Protein AF-A0A8C5ZHV9-F1 (afdb_monomer_lite)

pLDDT: mean 77.83, std 21.55, range [33.84, 98.69]

InterPro domains:
  IPR004826 Basic leucine zipper domain, Maf-type [PF03131] (11-98)
  IPR004827 Basic-leucine zipper domain [PS50217] (35-98)
  IPR004827 Basic-leucine zipper domain [SM00338] (31-97)
  IPR008917 Transcription factor, Skn-1-like, DNA-binding domain superfamily [SSF47454] (10-48)
  IPR024874 Transcription factor Maf family [PTHR10129] (11-104)
  IPR046347 Basic-leucine zipper domain superfamily [SSF57959] (36-92)

Sequence (149 aa):
MRALNCYKRNAQLVTMSVRELNRQLRGVSKEEVIRLKQKRRTLKNRGYAQSCRFKRVQQRHVLESEKNQLLQQVDHLKQEISRLVRERDAYKEKYEKLVIFAIPLTVLKTKVLKGEMPLFISVGEFYIQNVCFVFFSKLKYLGLNCTKI

Foldseek 3Di:
DDDPDPPPPLVNLQPDDPVRLVVSCPPPDPVVNVVSVVSNVVSVVVVVVVVVVVVVVVVVVVVVVVVVVVVVVVVVVVVVVVVVVVVVVVVVVVVVVVCVVVVVVVVVVVCVVVVVDDPVCPPVVVVVVVCVVVVVVVCVVVVDDDDDD

Radius of gyration: 45.52 Å; chains: 1; bounding box: 85×41×108 Å

Organism: Marmota marmota marmota (NCBI:txid9994)

Structure (mmCIF, N/CA/C/O backbone):
data_AF-A0A8C5ZHV9-F1
#
_entry.id   AF-A0A8C5ZHV9-F1
#
loop_
_atom_site.group_PDB
_atom_site.id
_atom_site.type_symbol
_atom_site.label_atom_id
_atom_site.label_alt_id
_atom_site.label_comp_id
_atom_site.label_asym_id
_atom_site.label_entity_id
_atom_site.label_seq_id
_atom_site.pdbx_PDB_ins_code
_atom_site.Cartn_x
_atom_site.Cartn_y
_atom_site.Cartn_z
_atom_site.occupancy
_atom_site.B_iso_or_equiv
_atom_site.auth_seq_id
_atom_site.auth_comp_id
_atom_site.auth_asym_id
_atom_site.auth_atom_id
_atom_site.pdbx_PDB_model_num
ATOM 1 N N . MET A 1 1 ? -34.711 0.755 43.611 1.00 45.22 1 MET A N 1
ATOM 2 C CA . MET A 1 1 ? -34.523 0.941 42.154 1.00 45.22 1 MET A CA 1
ATOM 3 C C . MET A 1 1 ? -33.534 -0.092 41.640 1.00 45.22 1 MET A C 1
ATOM 5 O O . MET A 1 1 ? -32.360 -0.043 41.976 1.00 45.22 1 MET A O 1
ATOM 9 N N . ARG A 1 2 ? -34.075 -1.084 40.926 1.00 45.59 2 ARG A N 1
ATOM 10 C CA . ARG A 1 2 ? -33.426 -2.300 40.426 1.00 45.59 2 ARG A CA 1
ATOM 11 C C . ARG A 1 2 ? -32.150 -1.984 39.645 1.00 45.59 2 ARG A C 1
ATOM 13 O O . ARG A 1 2 ? -32.174 -1.159 38.736 1.00 45.59 2 ARG A O 1
ATOM 20 N N . ALA A 1 3 ? -31.079 -2.681 40.020 1.00 45.25 3 ALA A N 1
ATOM 21 C CA . ALA A 1 3 ? -29.825 -2.826 39.298 1.00 45.25 3 ALA A CA 1
ATOM 22 C C . ALA A 1 3 ? -30.027 -2.696 37.784 1.00 45.25 3 ALA A C 1
ATOM 24 O O . ALA A 1 3 ? -30.670 -3.537 37.155 1.00 45.25 3 ALA A O 1
ATOM 25 N N . LEU A 1 4 ? -29.506 -1.613 37.211 1.00 52.06 4 LEU A N 1
ATOM 26 C CA . LEU A 1 4 ? -29.673 -1.269 35.807 1.00 52.06 4 LEU A CA 1
ATOM 27 C C . LEU A 1 4 ? -28.799 -2.203 34.957 1.00 52.06 4 LEU A C 1
ATOM 29 O O . LEU A 1 4 ? -27.744 -1.838 34.455 1.00 52.06 4 LEU A O 1
ATOM 33 N N . ASN A 1 5 ? -29.283 -3.434 34.809 1.00 53.94 5 ASN A N 1
ATOM 34 C CA . ASN A 1 5 ? -28.950 -4.376 33.757 1.00 53.94 5 ASN A CA 1
ATOM 35 C C . ASN A 1 5 ? -27.466 -4.756 33.658 1.00 53.94 5 ASN A C 1
ATOM 37 O O . ASN A 1 5 ? -26.728 -4.327 32.768 1.00 53.94 5 ASN A O 1
ATOM 41 N N . CYS A 1 6 ? -27.102 -5.745 34.480 1.00 50.69 6 CYS A N 1
ATOM 42 C CA . CYS A 1 6 ? -25.962 -6.643 34.268 1.00 50.69 6 CYS A CA 1
ATOM 43 C C . CYS A 1 6 ? -25.980 -7.333 32.873 1.00 50.69 6 CYS A C 1
ATOM 45 O O . CYS A 1 6 ? -24.967 -7.872 32.436 1.00 50.69 6 CYS A O 1
ATOM 47 N N . TYR A 1 7 ? -27.081 -7.237 32.111 1.00 48.06 7 TYR A N 1
ATOM 48 C CA . TYR A 1 7 ? -27.223 -7.766 30.749 1.00 48.06 7 TYR A CA 1
ATOM 49 C C . TYR A 1 7 ? -27.126 -6.703 29.637 1.00 48.06 7 TYR A C 1
ATOM 51 O O . TYR A 1 7 ? -27.729 -6.834 28.573 1.00 48.06 7 TYR A O 1
ATOM 59 N N . LYS A 1 8 ? -26.368 -5.613 29.813 1.00 60.69 8 LYS A N 1
ATOM 60 C CA . LYS A 1 8 ? -25.997 -4.816 28.630 1.00 60.69 8 LYS A CA 1
ATOM 61 C C . LYS A 1 8 ? -25.143 -5.689 27.710 1.00 60.69 8 LYS A C 1
ATOM 63 O O . LYS A 1 8 ? -24.002 -6.014 28.055 1.00 60.69 8 LYS A O 1
ATOM 68 N N . ARG A 1 9 ? -25.688 -6.070 26.545 1.00 72.06 9 ARG A N 1
ATOM 69 C CA . ARG A 1 9 ? -24.939 -6.799 25.510 1.00 72.06 9 ARG A CA 1
ATOM 70 C C . ARG A 1 9 ? -23.646 -6.038 25.225 1.00 72.06 9 ARG A C 1
ATOM 72 O O . ARG A 1 9 ? -23.665 -4.823 25.027 1.00 72.06 9 ARG A O 1
ATOM 79 N N . ASN A 1 10 ? -22.523 -6.757 25.201 1.00 81.94 10 ASN A N 1
ATOM 80 C CA . ASN A 1 10 ? -21.188 -6.173 25.027 1.00 81.94 10 ASN A CA 1
ATOM 81 C C . ASN A 1 10 ? -21.117 -5.233 23.808 1.00 81.94 10 ASN A C 1
ATOM 83 O O . ASN A 1 10 ? -20.475 -4.189 23.883 1.00 81.94 10 ASN A O 1
ATOM 87 N N . ALA A 1 11 ? -21.842 -5.560 22.733 1.00 82.69 11 ALA A N 1
ATOM 88 C CA . ALA A 1 11 ? -21.967 -4.726 21.541 1.00 82.69 11 ALA A CA 1
ATOM 89 C C . ALA A 1 11 ? -22.550 -3.333 21.844 1.00 82.69 11 ALA A C 1
ATOM 91 O O . ALA A 1 11 ? -21.928 -2.326 21.521 1.00 82.69 11 ALA A O 1
ATOM 92 N N . GLN A 1 12 ? -23.682 -3.262 22.548 1.00 87.50 12 GLN A N 1
ATOM 93 C CA . GLN A 1 12 ? -24.346 -1.999 22.886 1.00 87.50 12 GLN A CA 1
ATOM 94 C C . GLN A 1 12 ? -23.460 -1.096 23.761 1.00 87.50 12 GLN A C 1
ATOM 96 O O . GLN A 1 12 ? -23.459 0.124 23.617 1.00 87.50 12 GLN A O 1
ATOM 101 N N . LEU A 1 13 ? -22.671 -1.684 24.668 1.00 90.56 13 LEU A N 1
ATOM 102 C CA . LEU A 1 13 ? -21.759 -0.924 25.528 1.00 90.56 13 LEU A CA 1
ATOM 103 C C . LEU A 1 13 ? -20.615 -0.265 24.740 1.00 90.56 13 LEU A C 1
ATOM 105 O O . LEU A 1 13 ? -20.144 0.809 25.128 1.00 90.56 13 LEU A O 1
ATOM 109 N N . VAL A 1 14 ? -20.164 -0.901 23.656 1.00 91.44 14 VAL A N 1
ATOM 110 C CA . VAL A 1 14 ? -19.096 -0.399 22.781 1.00 91.44 14 VAL A CA 1
ATOM 111 C C . VAL A 1 14 ? -19.610 0.674 21.821 1.00 91.44 14 VAL A C 1
ATOM 113 O O . VAL A 1 14 ? -18.906 1.668 21.625 1.00 91.44 14 VAL A O 1
ATOM 116 N N . THR A 1 15 ? -20.811 0.491 21.265 1.00 91.56 15 THR A N 1
ATOM 117 C CA . THR A 1 15 ? -21.397 1.373 20.239 1.00 91.56 15 THR A CA 1
ATOM 118 C C . THR A 1 15 ? -22.012 2.645 20.807 1.00 91.56 15 THR A C 1
ATOM 120 O O . THR A 1 15 ? -21.947 3.688 20.167 1.00 91.56 15 THR A O 1
ATOM 123 N N . MET A 1 16 ? -22.560 2.593 22.023 1.00 92.38 16 MET A N 1
ATOM 124 C CA . MET A 1 16 ? -23.187 3.748 22.665 1.00 92.38 16 MET A CA 1
ATOM 125 C C . MET A 1 16 ? -22.213 4.927 22.784 1.00 92.38 16 MET A C 1
ATOM 127 O O . MET A 1 16 ? -21.042 4.749 23.140 1.00 92.38 16 MET A O 1
ATOM 131 N N . SER A 1 17 ? -22.680 6.150 22.565 1.00 93.62 17 SER A N 1
ATOM 132 C CA . SER A 1 17 ? -21.856 7.348 22.744 1.00 93.62 17 SER A CA 1
ATOM 133 C C . SER A 1 17 ? -21.472 7.564 24.217 1.00 93.62 17 SER A C 1
ATOM 135 O O . SER A 1 17 ? -22.053 6.989 25.141 1.00 93.62 17 SER A O 1
ATOM 137 N N . VAL A 1 18 ? -20.466 8.406 24.468 1.00 93.62 18 VAL A N 1
ATOM 138 C CA . VAL A 1 18 ? -20.090 8.778 25.847 1.00 93.62 18 VAL A CA 1
ATOM 139 C C . VAL A 1 18 ? -21.238 9.519 26.542 1.00 93.62 18 VAL A C 1
ATOM 141 O O . VAL A 1 18 ? -21.496 9.280 27.719 1.00 93.62 18 VAL A O 1
ATOM 144 N N . ARG A 1 19 ? -21.973 10.363 25.806 1.00 94.75 19 ARG A N 1
ATOM 145 C CA . ARG A 1 19 ? -23.111 11.133 26.327 1.00 94.75 19 ARG A CA 1
ATOM 146 C C . ARG A 1 19 ? -24.243 10.225 26.806 1.00 94.75 19 ARG A C 1
ATOM 148 O O . ARG A 1 19 ? -24.738 10.396 27.917 1.00 94.75 19 ARG A O 1
ATOM 155 N N . GLU A 1 20 ? -24.626 9.242 25.997 1.00 92.44 20 GLU A N 1
ATOM 156 C CA . GLU A 1 20 ? -25.669 8.271 26.350 1.00 92.44 20 GLU A CA 1
ATOM 157 C C . GLU A 1 20 ? -25.241 7.370 27.507 1.00 92.44 20 GLU A C 1
ATOM 159 O O . GLU A 1 20 ? -26.036 7.134 28.419 1.00 92.44 20 GLU A O 1
ATOM 164 N N . LEU A 1 21 ? -23.974 6.931 27.514 1.00 91.31 21 LEU A N 1
ATOM 165 C CA . LEU A 1 21 ? -23.412 6.171 28.627 1.00 91.31 21 LEU A CA 1
ATOM 166 C C . LEU A 1 21 ? -23.526 6.969 29.927 1.00 91.31 21 LEU A C 1
ATOM 168 O O . LEU A 1 21 ? -24.071 6.466 30.902 1.00 91.31 21 LEU A O 1
ATOM 172 N N . ASN A 1 22 ? -23.069 8.222 29.929 1.00 92.75 22 ASN A N 1
ATOM 173 C CA . ASN A 1 22 ? -23.083 9.073 31.116 1.00 92.75 22 ASN A CA 1
ATOM 174 C C . ASN A 1 22 ? -24.507 9.383 31.599 1.00 92.75 22 ASN A C 1
ATOM 176 O O . ASN A 1 22 ? -24.742 9.411 32.803 1.00 92.75 22 ASN A O 1
ATOM 180 N N . ARG A 1 23 ? -25.475 9.567 30.687 1.00 91.88 23 ARG A N 1
ATOM 181 C CA . ARG A 1 23 ? -26.893 9.741 31.050 1.00 91.88 23 ARG A CA 1
ATOM 182 C C . ARG A 1 23 ? -27.432 8.528 31.811 1.00 91.88 23 ARG A C 1
ATOM 184 O O . ARG A 1 23 ? -28.139 8.700 32.795 1.00 91.88 23 ARG A O 1
ATOM 191 N N . GLN A 1 24 ? -27.076 7.323 31.374 1.00 87.88 24 GLN A N 1
ATOM 192 C CA . GLN A 1 24 ? -27.525 6.069 31.986 1.00 87.88 24 GLN A CA 1
ATOM 193 C C . GLN A 1 24 ? -26.773 5.699 33.273 1.00 87.88 24 GLN A C 1
ATOM 195 O O . GLN A 1 24 ? -27.234 4.833 34.006 1.00 87.88 24 GLN A O 1
ATOM 200 N N . LEU A 1 25 ? -25.627 6.328 33.545 1.00 90.31 25 LEU A N 1
ATOM 201 C CA . LEU A 1 25 ? -24.852 6.136 34.776 1.00 90.31 25 LEU A CA 1
ATOM 202 C C . LEU A 1 25 ? -25.279 7.082 35.916 1.00 90.31 25 LEU A C 1
ATOM 204 O O . LEU A 1 25 ? -24.695 7.032 36.997 1.00 90.31 25 LEU A O 1
ATOM 208 N N . ARG A 1 26 ? -26.275 7.955 35.706 1.00 91.44 26 ARG A N 1
ATOM 209 C CA . ARG A 1 26 ? -26.805 8.826 36.769 1.00 91.44 26 ARG A CA 1
ATOM 210 C C . ARG A 1 26 ? -27.457 7.982 37.869 1.00 91.44 26 ARG A C 1
ATOM 212 O O . ARG A 1 26 ? -28.248 7.096 37.567 1.00 91.44 26 ARG A O 1
ATOM 219 N N . GLY A 1 27 ? -27.128 8.268 39.129 1.00 89.31 27 GLY A N 1
ATOM 220 C CA . GLY A 1 27 ? -27.653 7.531 40.287 1.00 89.31 27 GLY A CA 1
ATOM 221 C C . GLY A 1 27 ? -27.046 6.136 40.496 1.00 89.31 27 GLY A C 1
ATOM 222 O O . GLY A 1 27 ? -27.534 5.389 41.337 1.00 89.31 27 GLY A O 1
ATOM 223 N N . VAL A 1 28 ? -25.998 5.775 39.746 1.00 90.19 28 VAL A N 1
ATOM 224 C CA . VAL A 1 28 ? -25.237 4.526 39.920 1.00 90.19 28 VAL A CA 1
ATOM 225 C C . VAL A 1 28 ? -24.066 4.762 40.883 1.00 90.19 28 VAL A C 1
ATOM 227 O O . VAL A 1 28 ? -23.472 5.841 40.875 1.00 90.19 28 VAL A O 1
ATOM 230 N N . SER A 1 29 ? -23.714 3.761 41.699 1.00 93.06 29 SER A N 1
ATOM 231 C CA . SER A 1 29 ? -22.573 3.845 42.621 1.00 93.06 29 SER A CA 1
ATOM 232 C C . SER A 1 29 ? -21.241 4.032 41.888 1.00 93.06 29 SER A C 1
ATOM 234 O O . SER A 1 29 ? -21.064 3.624 40.733 1.00 93.06 29 SER A O 1
ATOM 236 N N . LYS A 1 30 ? -20.274 4.653 42.568 1.00 92.94 30 LYS A N 1
ATOM 237 C CA . LYS A 1 30 ? -18.962 4.993 41.999 1.00 92.94 30 LYS A CA 1
ATOM 238 C C . LYS A 1 30 ? -18.205 3.747 41.528 1.00 92.94 30 LYS A C 1
ATOM 240 O O . LYS A 1 30 ? -17.620 3.755 40.444 1.00 92.94 30 LYS A O 1
ATOM 245 N N . GLU A 1 31 ? -18.263 2.673 42.304 1.00 92.81 31 GLU A N 1
ATOM 246 C CA . GLU A 1 31 ? -17.604 1.392 42.040 1.00 92.81 31 GLU A CA 1
ATOM 247 C C . GLU A 1 31 ? -18.148 0.762 40.752 1.00 92.81 31 GLU A C 1
ATOM 249 O O . GLU A 1 31 ? -17.392 0.324 39.880 1.00 92.81 31 GLU A O 1
ATOM 254 N N . GLU A 1 32 ? -19.468 0.801 40.574 1.00 88.69 32 GLU A N 1
ATOM 255 C CA . GLU A 1 32 ? -20.138 0.239 39.404 1.00 88.69 32 GLU A CA 1
ATOM 256 C C . GLU A 1 32 ? -19.876 1.073 38.138 1.00 88.69 32 GLU A C 1
ATOM 258 O O . GLU A 1 32 ? -19.668 0.525 37.049 1.00 88.69 32 GLU A O 1
ATOM 263 N N . VAL A 1 33 ? -19.780 2.401 38.274 1.00 91.00 33 VAL A N 1
ATOM 264 C CA . VAL A 1 33 ? -19.344 3.297 37.191 1.00 91.00 33 VAL A CA 1
ATOM 265 C C . VAL A 1 33 ? -17.931 2.946 36.718 1.00 91.00 33 VAL A C 1
ATOM 267 O O . VAL A 1 33 ? -17.696 2.857 35.506 1.00 91.00 33 VAL A O 1
ATOM 270 N N . ILE A 1 34 ? -16.990 2.742 37.646 1.00 93.38 34 ILE A N 1
ATOM 271 C CA . ILE A 1 34 ? -15.606 2.358 37.326 1.00 93.38 34 ILE A CA 1
ATOM 272 C C . ILE A 1 34 ? -15.597 1.014 36.593 1.00 93.38 34 ILE A C 1
ATOM 274 O O . ILE A 1 34 ? -15.031 0.915 35.499 1.00 93.38 34 ILE A O 1
ATOM 278 N N . ARG A 1 35 ? -16.304 0.011 37.128 1.00 92.19 35 ARG A N 1
ATOM 279 C CA . ARG A 1 35 ? -16.408 -1.331 36.538 1.00 92.19 35 ARG A CA 1
ATOM 280 C C . ARG A 1 35 ? -16.945 -1.296 35.104 1.00 92.19 35 ARG A C 1
ATOM 282 O O . ARG A 1 35 ? -16.368 -1.914 34.205 1.00 92.19 35 ARG A O 1
ATOM 289 N N . LEU A 1 36 ? -18.013 -0.535 34.847 1.00 91.94 36 LEU A N 1
ATOM 290 C CA . LEU A 1 36 ? -18.606 -0.404 33.510 1.00 91.94 36 LEU A CA 1
ATOM 291 C C . LEU A 1 36 ? -17.687 0.325 32.523 1.00 91.94 36 LEU A C 1
ATOM 293 O O . LEU A 1 36 ? -17.582 -0.083 31.360 1.00 91.94 36 LEU A O 1
ATOM 297 N N . LYS A 1 37 ? -16.989 1.376 32.968 1.00 93.31 37 LYS A N 1
ATOM 298 C CA . LYS A 1 37 ? -16.004 2.087 32.140 1.00 93.31 37 LYS A CA 1
ATOM 299 C C . LYS A 1 37 ? -14.819 1.190 31.787 1.00 93.31 37 LYS A C 1
ATOM 301 O O . LYS A 1 37 ? -14.423 1.151 30.619 1.00 93.31 37 LYS A O 1
ATOM 306 N N . GLN A 1 38 ? -14.305 0.424 32.748 1.00 95.25 38 GLN A N 1
ATOM 307 C CA . GLN A 1 38 ? -13.225 -0.532 32.515 1.00 95.25 38 GLN A CA 1
ATOM 308 C C . GLN A 1 38 ? -13.662 -1.636 31.547 1.00 95.25 38 GLN A C 1
ATOM 310 O O . GLN A 1 38 ? -12.979 -1.883 30.553 1.00 95.25 38 GLN A O 1
ATOM 315 N N . LYS A 1 39 ? -14.856 -2.216 31.739 1.00 94.06 39 LYS A N 1
ATOM 316 C CA . LYS A 1 39 ? -15.435 -3.197 30.805 1.00 94.06 39 LYS A CA 1
ATOM 317 C C . LYS A 1 39 ? -15.528 -2.633 29.384 1.00 94.06 39 LYS A C 1
ATOM 319 O O . LYS A 1 39 ? -15.101 -3.286 28.431 1.00 94.06 39 LYS A O 1
ATOM 324 N N . ARG A 1 40 ? -16.024 -1.401 29.222 1.00 95.44 40 ARG A N 1
ATOM 325 C CA . AR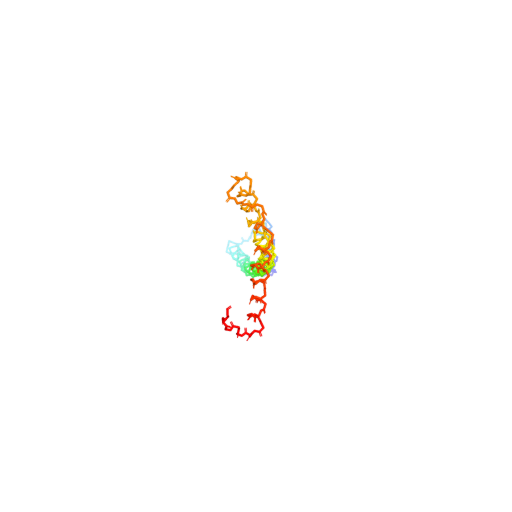G A 1 40 ? -16.088 -0.718 27.918 1.00 95.44 40 ARG A CA 1
ATOM 326 C C . ARG A 1 40 ? -14.702 -0.518 27.300 1.00 95.44 40 ARG A C 1
ATOM 328 O O . ARG A 1 40 ? -14.554 -0.725 26.096 1.00 95.44 40 ARG A O 1
ATOM 335 N N . ARG A 1 41 ? -13.694 -0.134 28.091 1.00 97.19 41 ARG A N 1
ATOM 336 C CA . ARG A 1 41 ? -12.306 0.029 27.624 1.00 97.19 41 ARG A CA 1
ATOM 337 C C . ARG A 1 41 ? -11.737 -1.292 27.113 1.00 97.19 41 ARG A C 1
ATOM 339 O O . ARG A 1 41 ? -11.231 -1.322 25.995 1.00 97.19 41 ARG A O 1
ATOM 346 N N . THR A 1 42 ? -11.885 -2.374 27.872 1.00 96.81 42 THR A N 1
ATOM 347 C CA . THR A 1 42 ? -11.432 -3.716 27.475 1.00 96.81 42 THR A CA 1
ATOM 348 C C . THR A 1 42 ? -12.096 -4.176 26.178 1.00 96.81 42 THR A C 1
ATOM 350 O O . THR A 1 42 ? -11.419 -4.664 25.274 1.00 96.81 42 THR A O 1
ATOM 353 N N . LEU A 1 43 ? -13.408 -3.966 26.035 1.00 95.38 43 LEU A N 1
ATOM 354 C CA . LEU A 1 43 ? -14.132 -4.329 24.814 1.00 95.38 43 LEU A CA 1
ATOM 355 C C . LEU A 1 43 ? -13.702 -3.492 23.598 1.00 95.38 43 LEU A C 1
ATOM 357 O O . LEU A 1 43 ? -13.511 -4.049 22.519 1.00 95.38 43 LEU A O 1
ATOM 361 N N . LYS A 1 44 ? -13.493 -2.177 23.758 1.00 96.31 44 LYS A N 1
ATOM 362 C CA . LYS A 1 44 ? -12.956 -1.331 22.678 1.00 96.31 44 LYS A CA 1
ATOM 363 C C . LYS A 1 44 ? -11.547 -1.752 22.272 1.00 96.31 44 LYS A C 1
ATOM 365 O O . LYS A 1 44 ? -11.281 -1.887 21.084 1.00 96.31 44 LYS A O 1
ATOM 370 N N . ASN A 1 45 ? -10.677 -2.027 23.242 1.00 97.50 45 ASN A N 1
ATOM 371 C CA . ASN A 1 45 ? -9.316 -2.491 22.979 1.00 97.50 45 ASN A CA 1
ATOM 372 C C . ASN A 1 45 ? -9.295 -3.835 22.242 1.00 97.50 45 ASN A C 1
ATOM 374 O O . ASN A 1 45 ? -8.455 -4.030 21.369 1.00 97.50 45 ASN A O 1
ATOM 378 N N . ARG A 1 46 ? -10.247 -4.733 22.525 1.00 96.94 46 ARG A N 1
ATOM 379 C CA . ARG A 1 46 ? -10.428 -5.965 21.744 1.00 96.94 46 ARG A CA 1
ATOM 380 C C . ARG A 1 46 ? -10.720 -5.657 20.271 1.00 96.94 46 ARG A C 1
ATOM 382 O O . ARG A 1 46 ? -10.079 -6.236 19.400 1.00 96.94 46 ARG A O 1
ATOM 389 N N . GLY A 1 47 ? -11.629 -4.718 20.002 1.00 95.81 47 GLY A N 1
ATOM 390 C CA . GLY A 1 47 ? -11.912 -4.244 18.643 1.00 95.81 47 GLY A CA 1
ATOM 391 C C . GLY A 1 47 ? -10.686 -3.611 17.979 1.00 95.81 47 GLY A C 1
ATOM 392 O O . GLY A 1 47 ? -10.347 -3.963 16.856 1.00 95.81 47 GLY A O 1
ATOM 393 N N . TYR A 1 48 ? -9.952 -2.757 18.696 1.00 97.75 48 TYR A N 1
ATOM 394 C CA . TYR A 1 48 ? -8.721 -2.148 18.185 1.00 97.75 48 TYR A CA 1
ATOM 395 C C . TYR A 1 48 ? -7.641 -3.181 17.854 1.00 97.75 48 TYR A C 1
ATOM 397 O O . TYR A 1 48 ? -6.968 -3.040 16.836 1.00 97.75 48 TYR A O 1
ATOM 405 N N . ALA A 1 49 ? -7.498 -4.243 18.651 1.00 98.25 49 ALA A N 1
ATOM 406 C CA . ALA A 1 49 ? -6.576 -5.335 18.352 1.00 98.25 49 ALA A CA 1
ATOM 407 C C . ALA A 1 49 ? -6.969 -6.068 17.059 1.00 98.25 49 ALA A C 1
ATOM 409 O O . ALA A 1 49 ? -6.108 -6.332 16.219 1.00 98.25 49 ALA A O 1
ATOM 410 N N . GLN A 1 50 ? -8.262 -6.342 16.861 1.00 97.75 50 GLN A N 1
ATOM 411 C CA . GLN A 1 50 ? -8.768 -6.923 15.616 1.00 97.75 50 GLN A CA 1
ATOM 412 C C . GLN A 1 50 ? -8.517 -5.997 14.416 1.00 97.75 50 GLN A C 1
ATOM 414 O O . GLN A 1 50 ? -7.948 -6.441 13.420 1.00 97.75 50 GLN A O 1
ATOM 419 N N . SER A 1 51 ? -8.864 -4.708 14.513 1.00 98.00 51 SER A N 1
ATOM 420 C CA . SER A 1 51 ? -8.624 -3.738 13.436 1.00 98.00 51 SER A CA 1
ATOM 421 C C . SER A 1 51 ? -7.133 -3.555 13.142 1.00 98.00 51 SER A C 1
ATOM 423 O O . SER A 1 51 ? -6.762 -3.387 11.987 1.00 98.00 51 SER A O 1
ATOM 425 N N . CYS A 1 52 ? -6.269 -3.613 14.160 1.00 98.50 52 CYS A N 1
ATOM 426 C CA . CYS A 1 52 ? -4.816 -3.558 13.993 1.00 98.50 52 CYS A CA 1
ATOM 427 C C . CYS A 1 52 ? -4.306 -4.756 13.180 1.00 98.50 52 CYS A C 1
ATOM 429 O O . CYS A 1 52 ? -3.580 -4.572 12.204 1.00 98.50 52 CYS A O 1
ATOM 431 N N . ARG A 1 53 ? -4.742 -5.976 13.525 1.00 98.56 53 ARG A N 1
ATOM 432 C CA . ARG A 1 53 ? -4.407 -7.194 12.768 1.00 98.56 53 ARG A CA 1
ATOM 433 C C . ARG A 1 53 ? -4.885 -7.097 11.320 1.00 98.56 53 ARG A C 1
ATOM 435 O O . ARG A 1 53 ? -4.095 -7.336 10.415 1.00 98.56 53 ARG A O 1
ATOM 442 N N . PHE A 1 54 ? -6.135 -6.682 11.111 1.00 98.19 54 PHE A N 1
ATOM 443 C CA . PHE A 1 54 ? -6.705 -6.501 9.776 1.00 98.19 54 PHE A CA 1
ATOM 444 C C . PHE A 1 54 ? -5.903 -5.496 8.940 1.00 98.19 54 PHE A C 1
ATOM 446 O O . PHE A 1 54 ? -5.465 -5.827 7.843 1.00 98.19 54 PHE A O 1
ATOM 453 N N . LYS A 1 55 ? -5.630 -4.300 9.481 1.00 98.56 55 LYS A N 1
ATOM 454 C CA . LYS A 1 55 ? -4.850 -3.266 8.783 1.00 98.56 55 LYS A CA 1
ATOM 455 C C . LYS A 1 55 ? -3.443 -3.741 8.431 1.00 98.56 55 LYS A C 1
ATOM 457 O O . LYS A 1 55 ? -2.967 -3.446 7.344 1.00 98.56 55 LYS A O 1
ATOM 462 N N . ARG A 1 56 ? -2.788 -4.498 9.317 1.00 98.56 56 ARG A N 1
ATOM 463 C CA . ARG A 1 56 ? -1.454 -5.058 9.054 1.00 98.56 56 ARG A CA 1
ATOM 464 C C . ARG A 1 56 ? -1.473 -6.054 7.896 1.00 98.56 56 ARG A C 1
ATOM 466 O O . ARG A 1 56 ? -0.610 -5.987 7.029 1.00 98.56 56 ARG A O 1
ATOM 473 N N . VAL A 1 57 ? -2.446 -6.963 7.885 1.00 98.56 57 VAL A N 1
ATOM 474 C CA . VAL A 1 57 ? -2.604 -7.945 6.803 1.00 98.56 57 VAL A CA 1
ATOM 475 C C . VAL A 1 57 ? -2.915 -7.241 5.484 1.00 98.56 57 VAL A C 1
ATOM 477 O O . VAL A 1 57 ? -2.276 -7.537 4.480 1.00 98.56 57 VAL A O 1
ATOM 480 N N . GLN A 1 58 ? -3.816 -6.257 5.502 1.00 98.56 58 GLN A N 1
ATOM 481 C CA . GLN A 1 58 ? -4.148 -5.475 4.315 1.00 98.56 58 GLN A CA 1
ATOM 482 C C . GLN A 1 58 ? -2.934 -4.710 3.777 1.00 98.56 58 GLN A C 1
ATOM 484 O O . GLN A 1 58 ? -2.665 -4.765 2.583 1.00 98.56 58 GLN A O 1
ATOM 489 N N . GLN A 1 59 ? -2.161 -4.061 4.653 1.00 98.50 59 GLN A N 1
ATOM 490 C CA . GLN A 1 59 ? -0.937 -3.361 4.260 1.00 98.50 59 GLN A CA 1
ATOM 491 C C . GLN A 1 59 ? 0.071 -4.313 3.613 1.00 98.50 59 GLN A 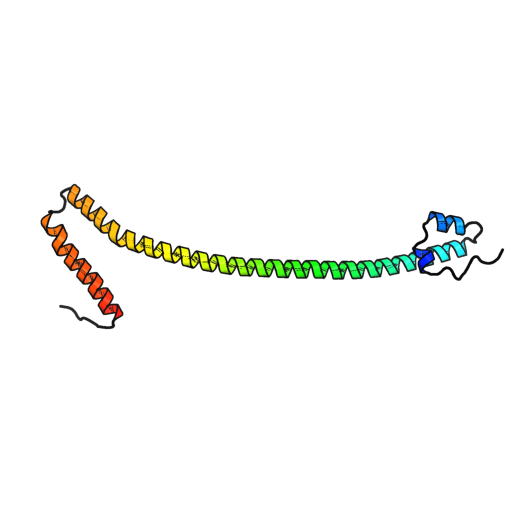C 1
ATOM 493 O O . GLN A 1 59 ? 0.673 -3.973 2.600 1.00 98.50 59 GLN A O 1
ATOM 498 N N . ARG A 1 60 ? 0.240 -5.517 4.172 1.00 98.50 60 ARG A N 1
ATOM 499 C CA . ARG A 1 60 ? 1.104 -6.540 3.579 1.00 98.50 60 ARG A CA 1
ATOM 500 C C . ARG A 1 60 ? 0.643 -6.905 2.166 1.00 98.50 60 ARG A C 1
ATOM 502 O O . ARG A 1 60 ? 1.475 -6.943 1.273 1.00 98.50 60 ARG A O 1
ATOM 509 N N . HIS A 1 61 ? -0.654 -7.125 1.955 1.00 98.69 61 HIS A N 1
ATOM 510 C CA . HIS A 1 61 ? -1.183 -7.453 0.628 1.00 98.69 61 HIS A CA 1
ATOM 511 C C . HIS A 1 61 ? -0.992 -6.326 -0.391 1.00 98.69 61 HIS A C 1
ATOM 513 O O . HIS A 1 61 ? -0.658 -6.602 -1.540 1.00 98.69 61 HIS A O 1
ATOM 519 N N . VAL A 1 62 ? -1.145 -5.064 0.026 1.00 98.56 62 VAL A N 1
ATOM 520 C CA . VAL A 1 62 ? -0.841 -3.904 -0.830 1.00 98.56 62 VAL A CA 1
ATOM 521 C C . VAL A 1 62 ? 0.628 -3.925 -1.253 1.00 98.56 62 VAL A C 1
ATOM 523 O O . VAL A 1 62 ? 0.917 -3.888 -2.445 1.00 98.56 62 VAL A O 1
ATOM 526 N N . LEU A 1 63 ? 1.549 -4.090 -0.299 1.00 98.62 63 LEU A N 1
ATOM 527 C CA . LEU A 1 63 ? 2.986 -4.148 -0.586 1.00 98.62 63 LEU A CA 1
ATOM 528 C C . LEU A 1 63 ? 3.368 -5.354 -1.463 1.00 98.62 63 LEU A C 1
ATOM 530 O O . LEU A 1 63 ? 4.212 -5.236 -2.347 1.00 98.62 63 LEU A O 1
ATOM 534 N N . GLU A 1 64 ? 2.750 -6.519 -1.251 1.00 98.56 64 GLU A N 1
ATOM 535 C CA . GLU A 1 64 ? 2.946 -7.706 -2.096 1.00 98.56 64 GLU A CA 1
ATOM 536 C C . GLU A 1 64 ? 2.480 -7.455 -3.538 1.00 98.56 64 GLU A C 1
ATOM 538 O O . GLU A 1 64 ? 3.174 -7.837 -4.483 1.00 98.56 64 GLU A O 1
ATOM 543 N N . SER A 1 65 ? 1.339 -6.781 -3.709 1.00 98.56 65 SER A N 1
ATOM 544 C CA . SER A 1 65 ? 0.824 -6.382 -5.021 1.00 98.56 65 SER A CA 1
ATOM 545 C C . SER A 1 65 ? 1.761 -5.395 -5.715 1.00 98.56 65 SER A C 1
ATOM 547 O O . SER A 1 65 ? 2.136 -5.624 -6.864 1.00 98.56 65 SER A O 1
ATOM 549 N N . GLU A 1 66 ? 2.195 -4.342 -5.016 1.00 98.56 66 GLU A N 1
ATOM 550 C CA . GLU A 1 66 ? 3.142 -3.351 -5.546 1.00 98.56 66 GLU A CA 1
ATOM 551 C C . GLU A 1 66 ? 4.464 -4.006 -5.959 1.00 98.56 66 GLU A C 1
ATOM 553 O O . GLU A 1 66 ? 4.955 -3.777 -7.064 1.00 98.56 66 GLU A O 1
ATOM 558 N N . LYS A 1 67 ? 5.012 -4.899 -5.123 1.00 98.38 67 LYS A N 1
ATOM 559 C CA . LYS A 1 67 ? 6.218 -5.671 -5.455 1.00 98.38 67 LYS A CA 1
ATOM 560 C C . LYS A 1 67 ? 6.038 -6.444 -6.760 1.00 98.38 67 LYS A C 1
ATOM 562 O O . LYS A 1 67 ? 6.926 -6.430 -7.608 1.00 98.38 67 LYS A O 1
ATOM 567 N N . ASN A 1 68 ? 4.916 -7.144 -6.920 1.00 98.56 68 ASN A N 1
ATOM 568 C CA . ASN A 1 68 ? 4.663 -7.948 -8.114 1.00 98.56 68 ASN A CA 1
ATOM 569 C C . ASN A 1 68 ? 4.487 -7.074 -9.365 1.00 98.56 68 ASN A C 1
ATOM 571 O O . ASN A 1 68 ? 5.030 -7.413 -10.414 1.00 98.56 68 ASN A O 1
ATOM 575 N N . GLN A 1 69 ? 3.809 -5.929 -9.246 1.00 98.62 69 GLN A N 1
ATOM 576 C CA . GLN A 1 69 ? 3.684 -4.956 -10.335 1.00 98.62 69 GLN A CA 1
ATOM 577 C C . GLN A 1 69 ? 5.047 -4.394 -10.755 1.00 98.62 69 GLN A C 1
ATOM 579 O O . GLN A 1 69 ? 5.340 -4.319 -11.946 1.00 98.62 69 GLN A O 1
ATOM 584 N N . LEU A 1 70 ? 5.901 -4.034 -9.794 1.00 98.62 70 LEU A N 1
ATOM 585 C CA . LEU A 1 70 ? 7.246 -3.535 -10.082 1.00 98.62 70 LEU A CA 1
ATOM 586 C C . LEU A 1 70 ? 8.118 -4.600 -10.754 1.00 98.62 70 LEU A C 1
ATOM 588 O O . LEU A 1 70 ? 8.818 -4.290 -11.713 1.00 98.62 70 LEU A O 1
ATOM 592 N N . LEU A 1 71 ? 8.049 -5.859 -10.310 1.00 98.56 71 LEU A N 1
ATOM 593 C CA . LEU A 1 71 ? 8.769 -6.960 -10.961 1.00 98.56 71 LEU A CA 1
ATOM 594 C C . LEU A 1 71 ? 8.346 -7.129 -12.426 1.00 98.56 71 LEU A C 1
ATOM 596 O O . LEU A 1 71 ? 9.205 -7.214 -13.299 1.00 98.56 71 LEU A O 1
ATOM 600 N N . GLN A 1 72 ? 7.040 -7.087 -12.706 1.00 98.56 72 GLN A N 1
ATOM 601 C CA . GLN A 1 72 ? 6.528 -7.141 -14.078 1.00 98.56 72 GLN A CA 1
ATOM 602 C C . GLN A 1 72 ? 7.029 -5.968 -14.931 1.00 98.56 72 GLN A C 1
ATOM 604 O O . GLN A 1 72 ? 7.420 -6.171 -16.079 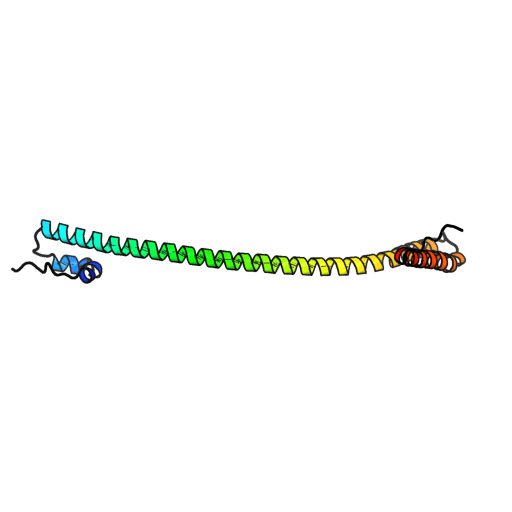1.00 98.56 72 GLN A O 1
ATOM 609 N N . GLN A 1 73 ? 7.068 -4.753 -14.374 1.00 98.50 73 GLN A N 1
ATOM 610 C CA . GLN A 1 73 ? 7.607 -3.582 -15.074 1.00 98.50 73 GLN A CA 1
ATOM 611 C C . GLN A 1 73 ? 9.099 -3.737 -15.383 1.00 98.50 73 GLN A C 1
ATOM 613 O O . GLN A 1 73 ? 9.526 -3.433 -16.495 1.00 98.50 73 GLN A O 1
ATOM 618 N N . VAL A 1 74 ? 9.893 -4.246 -14.435 1.00 98.69 74 VAL A N 1
ATOM 619 C CA . VAL A 1 74 ? 11.323 -4.506 -14.659 1.00 98.69 74 VAL A CA 1
ATOM 620 C C . VAL A 1 74 ? 11.524 -5.518 -15.783 1.00 98.69 74 VAL A C 1
ATOM 622 O O . VAL A 1 74 ? 12.352 -5.290 -16.665 1.00 98.69 74 VAL A O 1
ATOM 625 N N . ASP A 1 75 ? 10.776 -6.619 -15.779 1.00 98.50 75 ASP A N 1
ATOM 626 C CA . ASP A 1 75 ? 10.917 -7.652 -16.806 1.00 98.50 75 ASP A CA 1
ATOM 627 C C . ASP A 1 75 ? 10.480 -7.149 -18.185 1.00 98.50 75 ASP A C 1
ATOM 629 O O . ASP A 1 75 ? 11.169 -7.400 -19.176 1.00 98.50 75 ASP A O 1
ATOM 633 N N . HIS A 1 76 ? 9.409 -6.355 -18.249 1.00 98.44 76 HIS A N 1
ATOM 634 C CA . HIS A 1 76 ? 8.993 -5.691 -19.481 1.00 98.44 76 HIS A CA 1
ATOM 635 C C . HIS A 1 76 ? 10.080 -4.742 -20.017 1.00 98.44 76 HIS A C 1
ATOM 637 O O . HIS A 1 76 ? 10.469 -4.833 -21.181 1.00 98.44 76 HIS A O 1
ATOM 643 N N . LEU A 1 77 ? 10.650 -3.888 -19.161 1.00 98.50 77 LEU A N 1
ATOM 644 C CA . LEU A 1 77 ? 11.708 -2.957 -19.563 1.00 98.50 77 LEU A CA 1
ATOM 645 C C . LEU A 1 77 ? 12.981 -3.679 -20.026 1.00 98.50 77 LEU A C 1
ATOM 647 O O . LEU A 1 77 ? 13.613 -3.248 -20.988 1.00 98.50 77 LEU A O 1
ATOM 651 N N . LYS A 1 78 ? 13.353 -4.804 -19.405 1.00 98.19 78 LYS A N 1
ATOM 652 C CA . LYS A 1 78 ? 14.484 -5.631 -19.867 1.00 98.19 78 LYS A CA 1
ATOM 653 C C . LYS A 1 78 ? 14.262 -6.181 -21.278 1.00 98.19 78 LYS A C 1
ATOM 655 O O . LYS A 1 78 ? 15.211 -6.241 -22.069 1.00 98.19 78 LYS A O 1
ATOM 660 N N . GLN A 1 79 ? 13.032 -6.585 -21.601 1.00 98.25 79 GLN A N 1
ATOM 661 C CA . GLN A 1 79 ? 12.676 -7.050 -22.943 1.00 98.25 79 GLN A CA 1
ATOM 662 C C . GLN A 1 79 ? 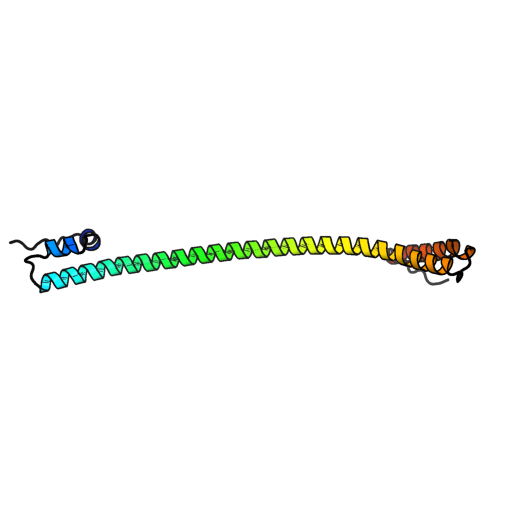12.772 -5.911 -23.963 1.00 98.25 79 GLN A C 1
ATOM 664 O O . GLN A 1 79 ? 13.387 -6.099 -25.016 1.00 98.25 79 GLN A O 1
ATOM 669 N N . GLU A 1 80 ? 12.266 -4.723 -23.623 1.00 98.25 80 GLU A N 1
ATOM 670 C CA . GLU A 1 80 ? 12.372 -3.533 -24.477 1.00 98.25 80 GLU A CA 1
ATOM 671 C C . GLU A 1 80 ? 13.833 -3.129 -24.711 1.00 98.25 80 GLU A C 1
ATOM 673 O O . GLU A 1 80 ? 14.233 -2.924 -25.856 1.00 98.25 80 GLU A O 1
ATOM 678 N N . ILE A 1 81 ? 14.673 -3.113 -23.668 1.00 98.12 81 ILE A N 1
ATOM 679 C CA . ILE A 1 81 ? 16.117 -2.851 -23.804 1.00 98.12 81 ILE A CA 1
ATOM 680 C C . ILE A 1 81 ? 16.757 -3.863 -24.757 1.00 98.12 81 ILE A C 1
ATOM 682 O O . ILE A 1 81 ? 17.506 -3.483 -25.655 1.00 98.12 81 ILE A O 1
ATOM 686 N N . SER A 1 82 ? 16.440 -5.149 -24.601 1.00 98.12 82 SER A N 1
ATOM 687 C CA . SER A 1 82 ? 16.974 -6.202 -25.470 1.00 98.12 82 SER A CA 1
ATOM 688 C C . SER A 1 82 ? 16.538 -6.022 -26.927 1.00 98.12 82 SER A C 1
ATOM 690 O O . SER A 1 82 ? 17.319 -6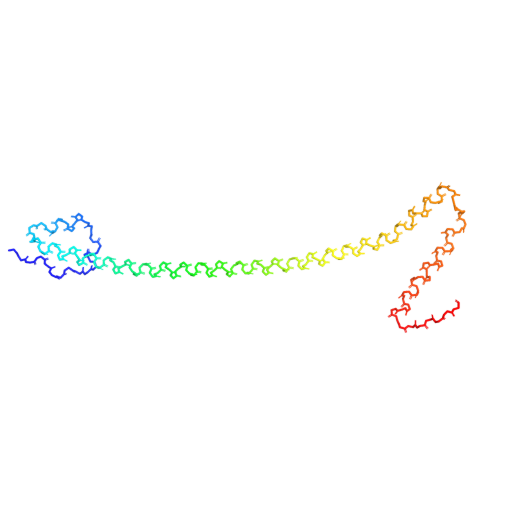.288 -27.841 1.00 98.12 82 SER A O 1
ATOM 692 N N . ARG A 1 83 ? 15.304 -5.555 -27.166 1.00 98.19 83 ARG A N 1
ATOM 693 C CA . ARG A 1 83 ? 14.812 -5.228 -28.510 1.00 98.19 83 ARG A CA 1
ATOM 694 C C . ARG A 1 83 ? 15.574 -4.042 -29.100 1.00 98.19 83 ARG A C 1
ATOM 696 O O . ARG A 1 83 ? 16.123 -4.170 -30.191 1.00 98.19 83 ARG A O 1
ATOM 703 N N . LEU A 1 84 ? 15.673 -2.942 -28.357 1.00 97.50 84 LEU A N 1
ATOM 704 C CA . LEU A 1 84 ? 16.349 -1.718 -28.793 1.00 97.50 84 LEU A CA 1
ATOM 705 C C . LEU A 1 84 ? 17.844 -1.931 -29.051 1.00 97.50 84 LEU A C 1
ATOM 707 O O . LEU A 1 84 ? 18.391 -1.364 -29.990 1.00 97.50 84 LEU A O 1
ATOM 711 N N . VAL A 1 85 ? 18.508 -2.778 -28.262 1.00 97.88 85 VAL A N 1
ATOM 712 C CA . VAL A 1 85 ? 19.905 -3.172 -28.500 1.00 97.88 85 VAL A CA 1
ATOM 713 C C . VAL A 1 85 ? 20.054 -3.865 -29.853 1.00 97.88 85 VAL A C 1
ATOM 715 O O . VAL A 1 85 ? 20.929 -3.484 -30.627 1.00 97.88 85 VAL A O 1
ATOM 718 N N . ARG A 1 86 ? 19.174 -4.822 -30.182 1.00 97.12 86 ARG A N 1
ATOM 719 C CA . ARG A 1 86 ? 19.201 -5.494 -31.493 1.00 97.12 86 ARG A CA 1
ATOM 720 C C . ARG A 1 86 ? 18.948 -4.520 -32.640 1.00 97.12 86 ARG A C 1
ATOM 722 O O . ARG A 1 86 ? 19.638 -4.583 -33.652 1.00 97.12 86 ARG A O 1
ATOM 729 N N . GLU A 1 87 ? 17.984 -3.616 -32.481 1.00 97.00 87 GLU A N 1
ATOM 730 C CA . GLU A 1 87 ? 17.695 -2.578 -33.477 1.00 97.00 87 GLU A CA 1
ATOM 731 C C . GLU A 1 87 ? 18.905 -1.659 -33.688 1.00 97.00 87 GLU A C 1
ATOM 733 O O . GLU A 1 87 ? 19.332 -1.449 -34.825 1.00 97.00 87 GLU A O 1
ATOM 738 N N . ARG A 1 88 ? 19.512 -1.170 -32.599 1.00 96.56 88 ARG A N 1
ATOM 739 C CA . ARG A 1 88 ? 20.735 -0.358 -32.632 1.00 96.56 88 ARG A CA 1
ATOM 740 C C . ARG A 1 88 ? 21.859 -1.075 -33.373 1.00 96.56 88 ARG A C 1
ATOM 742 O O . ARG A 1 88 ? 22.496 -0.464 -34.228 1.00 96.56 88 ARG A O 1
ATOM 749 N N . ASP A 1 89 ? 22.106 -2.342 -33.056 1.00 96.00 89 ASP A N 1
ATOM 750 C CA . ASP A 1 89 ? 23.199 -3.108 -33.657 1.00 96.00 89 ASP A CA 1
ATOM 751 C C . ASP A 1 89 ? 22.957 -3.347 -35.155 1.00 96.00 89 ASP A C 1
ATOM 753 O O . ASP A 1 89 ? 23.875 -3.181 -35.957 1.00 96.00 89 ASP A O 1
ATOM 757 N N . ALA A 1 90 ? 21.708 -3.597 -35.563 1.00 95.31 90 ALA A N 1
ATOM 758 C CA . ALA A 1 90 ? 21.339 -3.703 -36.975 1.00 95.31 90 ALA A CA 1
ATOM 759 C C . ALA A 1 90 ? 21.544 -2.382 -37.744 1.00 95.31 90 ALA A C 1
ATOM 761 O O . ALA A 1 90 ? 22.009 -2.389 -38.887 1.00 95.31 90 ALA A O 1
ATOM 762 N N . TYR A 1 91 ? 21.211 -1.233 -37.144 1.00 93.69 91 TYR A N 1
ATOM 763 C CA . TYR A 1 91 ? 21.476 0.073 -37.759 1.00 93.69 91 TYR A CA 1
ATOM 764 C C . TYR A 1 91 ? 22.969 0.395 -37.816 1.00 93.69 91 TYR A C 1
ATOM 766 O O . TYR A 1 91 ? 23.439 0.908 -38.833 1.00 93.69 91 TYR A O 1
ATOM 774 N N . LYS A 1 92 ? 23.720 0.056 -36.765 1.00 93.88 92 LYS A N 1
ATOM 775 C CA . LYS A 1 92 ? 25.174 0.210 -36.728 1.00 93.88 92 LYS A CA 1
ATOM 776 C C . LYS A 1 92 ? 25.842 -0.594 -37.844 1.00 93.88 92 LYS A C 1
ATOM 778 O O . LYS A 1 92 ? 26.648 -0.033 -38.575 1.00 93.88 92 LYS A O 1
ATOM 783 N N . GLU A 1 93 ? 25.443 -1.849 -38.052 1.00 92.88 93 GLU A N 1
ATOM 784 C CA . GLU A 1 93 ? 25.973 -2.689 -39.133 1.00 92.88 93 GLU A CA 1
ATOM 785 C C . GLU A 1 93 ? 25.696 -2.084 -40.524 1.00 92.88 93 GLU A C 1
ATOM 787 O O . GLU A 1 93 ? 26.573 -2.052 -41.389 1.00 92.88 93 GLU A O 1
ATOM 792 N N . LYS A 1 94 ? 24.481 -1.560 -40.753 1.00 89.50 94 LYS A N 1
ATOM 793 C CA . LYS A 1 94 ? 24.138 -0.864 -42.008 1.00 89.50 94 LYS A CA 1
ATOM 794 C C . LYS A 1 94 ? 25.005 0.378 -42.220 1.00 89.50 94 LYS A C 1
ATOM 796 O O . LYS A 1 94 ? 25.483 0.600 -43.332 1.00 89.50 94 LYS A O 1
ATOM 801 N N . TYR A 1 95 ? 25.209 1.172 -41.170 1.00 86.38 95 TYR A N 1
ATOM 802 C CA . TYR A 1 95 ? 26.054 2.362 -41.222 1.00 86.38 95 TYR A CA 1
ATOM 803 C C . TYR A 1 95 ? 27.517 2.006 -41.509 1.00 86.38 95 TYR A C 1
ATOM 805 O O . TYR A 1 95 ? 28.113 2.580 -42.415 1.00 86.38 95 TYR A O 1
ATOM 813 N N . GLU A 1 96 ? 28.077 1.016 -40.813 1.00 84.12 96 GLU A N 1
ATOM 814 C CA . GLU A 1 96 ? 29.452 0.552 -41.027 1.00 84.12 96 GLU A CA 1
ATOM 815 C C . GLU A 1 96 ? 29.678 0.079 -42.467 1.00 84.12 96 GLU A C 1
ATOM 817 O O . GLU A 1 96 ? 30.677 0.454 -43.080 1.00 84.12 96 GLU A O 1
ATOM 822 N N . LYS A 1 97 ? 28.720 -0.652 -43.057 1.00 82.19 97 LYS A N 1
ATOM 823 C CA . LYS A 1 97 ? 28.773 -1.029 -44.480 1.00 82.19 97 LYS A CA 1
ATOM 824 C C . LYS A 1 97 ? 28.869 0.202 -45.380 1.00 82.19 97 LYS A C 1
ATOM 826 O O . LYS A 1 97 ? 29.754 0.261 -46.227 1.00 82.19 97 LYS A O 1
ATOM 831 N N . LEU A 1 98 ? 28.005 1.199 -45.189 1.00 78.88 98 LEU A N 1
ATOM 832 C CA . LEU A 1 98 ? 28.030 2.428 -45.991 1.00 78.88 98 LEU A CA 1
ATOM 833 C C . LEU A 1 98 ? 29.344 3.201 -45.830 1.00 78.88 98 LEU A C 1
ATOM 835 O O . LEU A 1 98 ? 29.893 3.681 -46.818 1.00 78.88 98 LEU A O 1
ATOM 839 N N . VAL A 1 99 ? 29.872 3.289 -44.608 1.00 77.12 99 VAL A N 1
ATOM 840 C CA . VAL A 1 99 ? 31.145 3.960 -44.310 1.00 77.12 99 VAL A CA 1
ATOM 841 C C . VAL A 1 99 ? 32.319 3.274 -45.011 1.00 77.12 99 VAL A C 1
ATOM 843 O O . VAL A 1 99 ? 33.148 3.963 -45.608 1.00 77.12 99 VAL A O 1
ATOM 846 N N . ILE A 1 100 ? 32.362 1.937 -45.005 1.00 74.75 100 ILE A N 1
ATOM 847 C CA . ILE A 1 100 ? 33.394 1.158 -45.707 1.00 74.75 100 ILE A CA 1
ATOM 848 C C . ILE A 1 100 ? 33.392 1.460 -47.212 1.00 74.75 100 ILE A C 1
ATOM 850 O O . ILE A 1 100 ? 34.462 1.573 -47.800 1.00 74.75 100 ILE A O 1
ATOM 854 N N . PHE A 1 101 ? 32.227 1.647 -47.839 1.00 67.44 101 PHE A N 1
ATOM 855 C CA . PHE A 1 101 ? 32.155 1.989 -49.265 1.00 67.44 101 PHE A CA 1
ATOM 856 C C . PHE A 1 101 ? 32.395 3.483 -49.548 1.00 67.44 101 PHE A C 1
ATOM 858 O O . PHE A 1 101 ? 32.972 3.828 -50.578 1.00 67.44 101 PHE A O 1
ATOM 865 N N . ALA A 1 102 ? 31.983 4.382 -48.652 1.00 63.84 102 ALA A N 1
ATOM 866 C CA . ALA A 1 102 ? 32.028 5.826 -48.883 1.00 63.84 102 ALA A CA 1
ATOM 867 C C . ALA A 1 102 ? 33.396 6.467 -48.587 1.00 63.84 102 ALA A C 1
ATOM 869 O O . ALA A 1 102 ? 33.797 7.380 -49.309 1.00 63.84 102 ALA A O 1
ATOM 870 N N . ILE A 1 103 ? 34.131 6.007 -47.566 1.00 61.34 103 ILE A N 1
ATOM 871 C CA . ILE A 1 103 ? 35.436 6.591 -47.195 1.00 61.34 103 ILE A CA 1
ATOM 872 C C . ILE A 1 103 ? 36.496 6.413 -48.300 1.00 61.34 103 ILE A C 1
ATOM 874 O O . ILE A 1 103 ? 37.168 7.390 -48.635 1.00 61.34 103 ILE A O 1
ATOM 878 N N . PRO A 1 104 ? 36.658 5.235 -48.932 1.00 64.56 104 PRO A N 1
ATOM 879 C CA . PRO A 1 104 ? 37.600 5.088 -50.038 1.00 64.56 104 PRO A CA 1
ATOM 880 C C . PRO A 1 104 ? 37.254 6.010 -51.210 1.00 64.56 104 PRO A C 1
ATOM 882 O O . PRO A 1 104 ? 38.147 6.631 -51.780 1.00 64.56 104 PRO A O 1
ATOM 885 N N . LEU A 1 105 ? 35.962 6.171 -51.524 1.00 60.69 105 LEU A N 1
ATOM 886 C CA . LEU A 1 105 ? 35.492 7.043 -52.602 1.00 60.69 105 LEU A CA 1
ATOM 887 C C . LEU A 1 105 ? 35.766 8.527 -52.323 1.00 60.69 105 LEU A C 1
ATOM 889 O O . LEU A 1 105 ? 36.160 9.247 -53.238 1.00 60.69 105 LEU A O 1
ATOM 893 N N . THR A 1 106 ? 35.601 9.006 -51.087 1.00 59.50 106 THR A N 1
ATOM 894 C CA . THR A 1 106 ? 35.905 10.407 -50.737 1.00 59.50 106 THR A CA 1
ATOM 895 C C . THR A 1 106 ? 37.409 10.687 -50.728 1.00 59.50 106 THR A C 1
ATOM 897 O O . THR A 1 106 ? 37.834 11.744 -51.201 1.00 59.50 106 THR A O 1
ATOM 900 N N . VAL A 1 107 ? 38.228 9.733 -50.273 1.00 62.00 107 VAL A N 1
ATOM 901 C CA . VAL A 1 107 ? 39.699 9.823 -50.310 1.00 62.00 107 VAL A CA 1
ATOM 902 C C . VAL A 1 107 ? 40.229 9.769 -51.748 1.00 62.00 107 VAL A C 1
ATOM 904 O O . VAL A 1 107 ? 41.087 10.566 -52.120 1.00 62.00 107 VAL A O 1
ATOM 907 N N . LEU A 1 108 ? 39.689 8.889 -52.594 1.00 58.75 108 LEU A N 1
ATOM 908 C CA . LEU A 1 108 ? 40.022 8.837 -54.022 1.00 58.75 108 LEU A CA 1
ATOM 909 C C . LEU A 1 108 ? 39.622 10.129 -54.733 1.00 58.75 108 LEU A C 1
ATOM 911 O O . LEU A 1 108 ? 40.433 10.724 -55.438 1.00 58.75 108 LEU A O 1
ATOM 915 N N . LYS A 1 109 ? 38.398 10.615 -54.499 1.00 59.28 109 LYS A N 1
ATOM 916 C CA . LYS A 1 109 ? 37.897 11.851 -55.110 1.00 59.28 109 LYS A CA 1
ATOM 917 C C . LYS A 1 109 ? 38.740 13.065 -54.714 1.00 59.28 109 LYS A C 1
ATOM 919 O O . LYS A 1 109 ? 39.033 13.896 -55.564 1.00 59.28 109 LYS A O 1
ATOM 924 N N . THR A 1 110 ? 39.185 13.156 -53.460 1.00 59.44 110 THR A N 1
ATOM 925 C CA . THR A 1 110 ? 40.062 14.251 -53.004 1.00 59.44 110 THR A CA 1
ATOM 926 C C . THR A 1 110 ? 41.479 14.165 -53.574 1.00 59.44 110 THR A C 1
ATOM 928 O O . THR A 1 110 ? 42.015 15.199 -53.962 1.00 59.44 110 THR A O 1
ATOM 931 N N . LYS A 1 111 ? 42.068 12.969 -53.699 1.00 58.12 111 LYS A N 1
ATOM 932 C CA . LYS A 1 111 ? 43.389 12.783 -54.331 1.00 58.12 111 LYS A CA 1
ATOM 933 C C . LYS A 1 111 ? 43.378 13.065 -55.838 1.00 58.12 111 LYS A C 1
ATOM 935 O O . LYS A 1 111 ? 44.304 13.692 -56.345 1.00 58.12 111 LYS A O 1
ATOM 940 N N . VAL A 1 112 ? 42.308 12.677 -56.538 1.00 59.06 112 VAL A N 1
ATOM 941 C CA . VAL A 1 112 ? 42.103 13.001 -57.962 1.00 59.06 112 VAL A CA 1
ATOM 942 C C . VAL A 1 112 ? 41.935 14.511 -58.162 1.00 59.06 112 VAL A C 1
ATOM 944 O O . VAL A 1 112 ? 42.576 15.082 -59.037 1.00 59.06 112 VAL A O 1
ATOM 947 N N . LEU A 1 113 ? 41.134 15.184 -57.325 1.00 59.50 113 LEU A N 1
ATOM 948 C CA . LEU A 1 113 ? 40.934 16.639 -57.410 1.00 59.50 113 LEU A CA 1
ATOM 949 C C . LEU A 1 113 ? 42.201 17.448 -57.087 1.00 59.50 113 LEU A C 1
ATOM 951 O O . LEU A 1 113 ? 42.352 18.555 -57.593 1.00 59.50 113 LEU A O 1
ATOM 955 N N . LYS A 1 114 ? 43.111 16.908 -56.268 1.00 69.00 114 LYS A N 1
ATOM 956 C CA . LYS A 1 114 ? 44.412 17.524 -55.959 1.00 69.00 114 LYS A CA 1
ATOM 957 C C . LYS A 1 114 ? 45.503 17.224 -56.995 1.00 69.00 114 LYS A C 1
ATOM 959 O O . LYS A 1 114 ? 46.617 17.708 -56.843 1.00 69.00 114 LYS A O 1
ATOM 964 N N . GLY A 1 115 ? 45.203 16.443 -58.038 1.00 56.47 115 GLY A N 1
ATOM 965 C CA . GLY A 1 115 ? 46.168 16.092 -59.086 1.00 56.47 115 GLY A CA 1
ATOM 966 C C . GLY A 1 115 ? 47.278 15.139 -58.627 1.00 56.47 115 GLY A C 1
ATOM 967 O O . GLY A 1 115 ? 48.240 14.924 -59.354 1.00 56.47 115 GLY A O 1
ATOM 968 N N . GLU A 1 116 ? 47.141 14.541 -57.441 1.00 57.12 116 GLU A N 1
ATOM 969 C CA . GLU A 1 116 ? 48.129 13.636 -56.838 1.00 57.12 116 GLU A CA 1
ATOM 970 C C . GLU A 1 116 ? 48.028 12.198 -57.399 1.00 57.12 116 GLU A C 1
ATOM 972 O O . GLU A 1 116 ? 48.780 11.317 -56.985 1.00 57.12 116 GLU A O 1
ATOM 977 N N . MET A 1 117 ? 47.093 11.931 -58.328 1.00 46.94 117 MET A N 1
ATOM 978 C CA . MET A 1 117 ? 46.875 10.610 -58.932 1.00 46.94 117 MET A CA 1
ATOM 979 C C . MET A 1 117 ? 46.348 10.716 -60.383 1.00 46.94 117 MET A C 1
ATOM 981 O O . MET A 1 117 ? 45.347 11.402 -60.605 1.00 46.94 117 MET A O 1
ATOM 985 N N . PRO A 1 118 ? 46.953 10.037 -61.381 1.00 51.28 118 PRO A N 1
ATOM 986 C CA . PRO A 1 118 ? 46.470 10.060 -62.764 1.00 51.28 118 PRO A CA 1
ATOM 987 C C . PRO A 1 118 ? 45.164 9.258 -62.942 1.00 51.28 118 PRO A C 1
ATOM 989 O O . PRO A 1 118 ? 45.000 8.169 -62.388 1.00 51.28 118 PRO A O 1
ATOM 992 N N . LEU A 1 119 ? 44.240 9.780 -63.764 1.00 51.56 119 LEU A N 1
ATOM 993 C CA . LEU A 1 119 ? 42.867 9.271 -63.956 1.00 51.56 119 LEU A CA 1
ATOM 994 C C . LEU A 1 119 ? 42.797 7.785 -64.381 1.00 51.56 119 LEU A C 1
ATOM 996 O O . LEU A 1 119 ? 41.831 7.094 -64.060 1.00 51.56 119 LEU A O 1
ATOM 1000 N N . PHE A 1 120 ? 43.819 7.287 -65.083 1.00 46.50 120 PHE A N 1
ATOM 1001 C CA . PHE A 1 120 ? 43.827 5.973 -65.742 1.00 46.50 120 PHE A CA 1
ATOM 1002 C C . PHE A 1 120 ? 44.044 4.778 -64.788 1.00 46.50 120 PHE A C 1
ATOM 1004 O O . PHE A 1 120 ? 43.649 3.663 -65.109 1.00 46.50 120 PHE A O 1
ATOM 1011 N N . ILE A 1 121 ? 44.575 5.001 -63.577 1.00 47.06 121 ILE A N 1
ATOM 1012 C CA . ILE A 1 121 ? 44.733 3.947 -62.549 1.00 47.06 121 ILE A CA 1
ATOM 1013 C C . ILE A 1 121 ? 43.423 3.733 -61.754 1.00 47.06 121 ILE A C 1
ATOM 1015 O O . ILE A 1 121 ? 43.213 2.702 -61.118 1.00 47.06 121 ILE A O 1
ATOM 1019 N N . SER A 1 122 ? 42.483 4.684 -61.829 1.00 50.47 122 SER A N 1
ATOM 1020 C CA . SER A 1 122 ? 41.355 4.785 -60.891 1.00 50.47 122 SER A CA 1
ATOM 1021 C C . SER A 1 122 ? 40.249 3.731 -61.035 1.00 50.47 122 SER A C 1
ATOM 1023 O O . SER A 1 122 ? 39.452 3.582 -60.110 1.00 50.47 122 SER A O 1
ATOM 1025 N N . VAL A 1 123 ? 40.190 2.978 -62.140 1.00 49.28 123 VAL A N 1
ATOM 1026 C CA . VAL A 1 123 ? 39.104 2.002 -62.364 1.00 49.28 123 VAL A CA 1
ATOM 1027 C C . VAL A 1 123 ? 39.610 0.557 -62.390 1.00 49.28 123 VAL A C 1
ATOM 1029 O O . VAL A 1 123 ? 39.002 -0.303 -61.760 1.00 49.28 123 VAL A O 1
ATOM 1032 N N . GLY A 1 124 ? 40.741 0.281 -63.050 1.00 47.31 124 GLY A N 1
ATOM 1033 C CA . GLY A 1 124 ? 41.252 -1.085 -63.240 1.00 47.31 124 GLY A CA 1
ATOM 1034 C C . GLY A 1 124 ? 41.807 -1.735 -61.968 1.00 47.31 124 GLY A C 1
ATOM 1035 O O . GLY A 1 124 ? 41.408 -2.843 -61.615 1.00 47.31 124 GLY A O 1
ATOM 1036 N N . GLU A 1 125 ? 42.677 -1.042 -61.228 1.00 46.34 125 GLU A N 1
ATOM 1037 C CA . GLU A 1 125 ? 43.291 -1.600 -60.011 1.00 46.34 125 GLU A CA 1
ATOM 1038 C C . GLU A 1 125 ? 42.325 -1.618 -58.820 1.00 46.34 125 GLU A C 1
ATOM 1040 O O . GLU A 1 125 ? 42.355 -2.540 -58.003 1.00 46.34 125 GLU A O 1
ATOM 1045 N N . PHE A 1 126 ? 41.396 -0.657 -58.759 1.00 49.03 126 PHE A N 1
ATOM 1046 C CA . PHE A 1 126 ? 40.382 -0.605 -57.706 1.00 49.03 126 PHE A CA 1
ATOM 1047 C C . PHE A 1 126 ? 39.347 -1.731 -57.848 1.00 49.03 126 PHE A C 1
ATOM 1049 O O . PHE A 1 126 ? 38.933 -2.306 -56.840 1.00 49.03 126 PHE A O 1
ATOM 1056 N N . TYR A 1 127 ? 38.968 -2.109 -59.077 1.00 50.09 127 TYR A N 1
ATOM 1057 C CA . TYR A 1 127 ? 38.092 -3.264 -59.304 1.00 50.09 127 TYR A CA 1
ATOM 1058 C C . TYR A 1 127 ? 38.816 -4.581 -58.991 1.00 50.09 127 TYR A C 1
ATOM 1060 O O . TYR A 1 127 ? 38.249 -5.442 -58.327 1.00 50.09 127 TYR A O 1
ATOM 1068 N N . ILE A 1 128 ? 40.091 -4.725 -59.372 1.00 50.66 128 ILE A N 1
ATOM 1069 C CA . ILE A 1 128 ? 40.862 -5.955 -59.124 1.00 50.66 128 ILE A CA 1
ATOM 1070 C C . ILE A 1 128 ? 41.147 -6.165 -57.629 1.00 50.66 128 ILE A C 1
ATOM 1072 O O . ILE A 1 128 ? 40.959 -7.273 -57.129 1.00 50.66 128 ILE A O 1
ATOM 1076 N N . GLN A 1 129 ? 41.513 -5.124 -56.871 1.00 48.41 129 GLN A N 1
ATOM 1077 C CA . GLN A 1 129 ? 41.745 -5.265 -55.427 1.00 48.41 129 GLN A CA 1
ATOM 1078 C C . GLN A 1 129 ? 40.453 -5.522 -54.634 1.00 48.41 129 GLN A C 1
ATOM 1080 O O . GLN A 1 129 ? 40.463 -6.332 -53.705 1.00 48.41 129 GLN A O 1
ATOM 1085 N N . ASN A 1 130 ? 39.329 -4.901 -55.010 1.00 48.41 130 ASN A N 1
ATOM 1086 C CA . ASN A 1 130 ? 38.048 -5.132 -54.332 1.00 48.41 130 ASN A CA 1
ATOM 1087 C C . ASN A 1 130 ? 37.406 -6.473 -54.719 1.00 48.41 130 ASN A C 1
ATOM 1089 O O . ASN A 1 130 ? 36.843 -7.138 -53.850 1.00 48.41 130 ASN A O 1
ATOM 1093 N N . VAL A 1 131 ? 37.539 -6.924 -55.973 1.00 50.34 131 VAL A N 1
ATOM 1094 C CA . VAL A 1 131 ? 37.137 -8.285 -56.364 1.00 50.34 131 VAL A CA 1
ATOM 1095 C C . VAL A 1 131 ? 38.004 -9.311 -55.637 1.00 50.34 131 VAL A C 1
ATOM 1097 O O . VAL A 1 131 ? 37.447 -10.244 -55.069 1.00 50.34 131 VAL A O 1
ATOM 1100 N N . CYS A 1 132 ? 39.322 -9.110 -55.530 1.00 46.25 132 CYS A N 1
ATOM 1101 C CA . CYS A 1 132 ? 40.182 -9.983 -54.726 1.00 46.25 132 CYS A CA 1
ATOM 1102 C C . CYS A 1 132 ? 39.773 -10.005 -53.247 1.00 46.25 132 CYS A C 1
ATOM 1104 O O . CYS A 1 132 ? 39.640 -11.087 -52.688 1.00 46.25 132 CYS A O 1
ATOM 1106 N N . PHE A 1 133 ? 39.504 -8.868 -52.598 1.00 49.03 133 PHE A N 1
ATOM 1107 C CA . PHE A 1 133 ? 39.112 -8.864 -51.181 1.00 49.03 133 PHE A CA 1
ATOM 1108 C C . PHE A 1 133 ? 37.763 -9.564 -50.945 1.00 49.03 133 PHE A C 1
ATOM 1110 O O . PHE A 1 133 ? 37.648 -10.407 -50.057 1.00 49.03 133 PHE A O 1
ATOM 1117 N N . VAL A 1 134 ? 36.758 -9.298 -51.787 1.00 51.72 134 VAL A N 1
ATOM 1118 C CA . VAL A 1 134 ? 35.447 -9.964 -51.702 1.00 51.72 134 VAL A CA 1
ATOM 1119 C C . VAL A 1 134 ? 35.560 -11.464 -52.015 1.00 51.72 134 VAL A C 1
ATOM 1121 O O . VAL A 1 134 ? 34.931 -12.275 -51.332 1.00 51.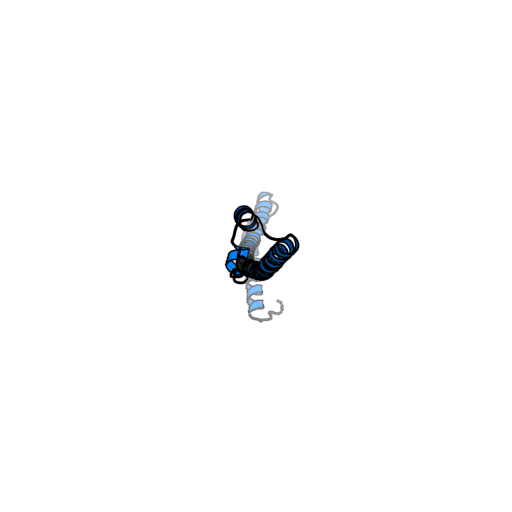72 134 VAL A O 1
ATOM 1124 N N . PHE A 1 135 ? 36.393 -11.861 -52.980 1.00 48.75 135 PHE A N 1
ATOM 1125 C CA . PHE A 1 135 ? 36.621 -13.260 -53.356 1.00 48.75 135 PHE A CA 1
ATOM 1126 C C . PHE A 1 135 ? 37.405 -14.031 -52.278 1.00 48.75 135 PHE A C 1
ATOM 1128 O O . PHE A 1 135 ? 36.997 -15.126 -51.890 1.00 48.75 135 PHE A O 1
ATOM 1135 N N . PHE A 1 136 ? 38.453 -13.438 -51.694 1.00 48.88 136 PHE A N 1
ATOM 1136 C CA . PHE A 1 136 ? 39.207 -14.025 -50.579 1.00 48.88 136 PHE A CA 1
ATOM 1137 C C . PHE A 1 136 ? 38.373 -14.119 -49.293 1.00 48.88 136 PHE A C 1
ATOM 1139 O O . PHE A 1 136 ? 38.443 -15.130 -48.591 1.00 48.88 136 PHE A O 1
ATOM 1146 N N . SER A 1 137 ? 37.527 -13.127 -48.992 1.00 50.31 137 SER A N 1
ATOM 1147 C CA . SER A 1 137 ? 36.593 -13.211 -47.861 1.00 50.31 137 SER A CA 1
ATOM 1148 C C . SER A 1 137 ? 35.514 -14.283 -48.065 1.00 50.31 137 SER A C 1
ATOM 1150 O O . SER A 1 137 ? 35.146 -14.955 -47.102 1.00 50.31 137 SER A O 1
ATOM 1152 N N . LYS A 1 138 ? 35.042 -14.501 -49.303 1.00 49.25 138 LYS A N 1
ATOM 1153 C CA . LYS A 1 138 ? 34.082 -15.569 -49.639 1.00 49.25 138 LYS A CA 1
ATOM 1154 C C . LYS A 1 138 ? 34.717 -16.967 -49.561 1.00 49.25 138 LYS A C 1
ATOM 1156 O O . LYS A 1 138 ? 34.096 -17.876 -49.019 1.00 49.25 138 LYS A O 1
ATOM 1161 N N . LEU A 1 139 ? 35.958 -17.129 -50.028 1.00 48.78 139 LEU A N 1
ATOM 1162 C CA . LEU A 1 139 ? 36.713 -18.391 -49.965 1.00 48.78 139 LEU A CA 1
ATOM 1163 C C . LEU A 1 139 ? 37.057 -18.808 -48.528 1.00 48.78 139 LEU A C 1
ATOM 1165 O O . LEU A 1 139 ? 36.953 -19.985 -48.186 1.00 48.78 139 LEU A O 1
ATOM 1169 N N . LYS A 1 140 ? 37.377 -17.842 -47.657 1.00 48.94 140 LYS A N 1
ATOM 1170 C CA . LYS A 1 140 ? 37.649 -18.096 -46.234 1.00 48.94 140 LYS A CA 1
ATOM 1171 C C . LYS A 1 140 ? 36.403 -18.556 -45.464 1.00 48.94 140 LYS A C 1
ATOM 1173 O O . LYS A 1 140 ? 36.520 -19.370 -44.555 1.00 48.94 140 LYS A O 1
ATOM 1178 N N . TYR A 1 141 ? 35.214 -18.088 -45.856 1.00 45.34 141 TYR A N 1
ATOM 1179 C CA . TYR A 1 141 ? 33.927 -18.547 -45.310 1.00 45.34 141 TYR A CA 1
ATOM 1180 C C . TYR A 1 141 ? 33.526 -19.955 -45.798 1.00 45.34 141 TYR A C 1
ATOM 1182 O O . TYR A 1 141 ? 32.705 -20.607 -45.161 1.00 45.34 141 TYR A O 1
ATOM 1190 N N . LEU A 1 142 ? 34.110 -20.425 -46.908 1.00 47.16 142 LEU A N 1
ATOM 1191 C CA . LEU A 1 142 ? 33.885 -21.752 -47.501 1.00 47.16 142 LEU A CA 1
ATOM 1192 C C . LEU A 1 142 ? 34.997 -22.768 -47.167 1.00 47.16 142 LEU A C 1
ATOM 1194 O O . LEU A 1 142 ? 34.974 -23.885 -47.673 1.00 47.16 142 LEU A O 1
ATOM 1198 N N . GLY A 1 143 ? 35.962 -22.404 -46.313 1.00 43.47 143 GLY A N 1
ATOM 1199 C CA . GLY A 1 143 ? 36.986 -23.323 -45.800 1.00 43.47 143 GLY A CA 1
ATOM 1200 C C . GLY A 1 143 ? 38.070 -23.745 -46.802 1.00 43.47 143 GLY A C 1
ATOM 1201 O O . GLY A 1 143 ? 38.802 -24.695 -46.532 1.00 43.47 143 GLY A O 1
ATOM 1202 N N . LEU A 1 144 ? 38.209 -23.060 -47.940 1.00 48.53 144 LEU A N 1
ATOM 1203 C CA . LEU A 1 144 ? 39.229 -23.375 -48.945 1.00 48.53 144 LEU A CA 1
ATOM 1204 C C . LEU A 1 144 ? 40.506 -22.556 -48.685 1.00 48.53 144 LEU A C 1
ATOM 1206 O O . LEU A 1 144 ? 40.500 -21.328 -48.771 1.00 48.53 144 LEU A O 1
ATOM 1210 N N . ASN A 1 145 ? 41.611 -23.238 -48.363 1.00 44.50 145 ASN A N 1
ATOM 1211 C CA . ASN A 1 145 ? 42.933 -22.624 -48.207 1.00 44.50 145 ASN A CA 1
ATOM 1212 C C . ASN A 1 145 ? 43.592 -22.434 -49.582 1.00 44.50 145 ASN A C 1
ATOM 1214 O O . ASN A 1 145 ? 44.172 -23.369 -50.126 1.00 44.50 145 ASN A O 1
ATOM 1218 N N . CYS A 1 146 ? 43.545 -21.219 -50.130 1.00 46.78 146 CYS A N 1
ATOM 1219 C CA . CYS A 1 146 ? 44.378 -20.854 -51.276 1.00 46.78 146 CYS A CA 1
ATOM 1220 C C . CYS A 1 146 ? 45.773 -20.439 -50.790 1.00 46.78 146 CYS A C 1
ATOM 1222 O O . CYS A 1 146 ? 45.976 -19.319 -50.316 1.00 46.78 146 CYS A O 1
ATOM 1224 N N . THR A 1 147 ? 46.739 -21.349 -50.896 1.00 40.38 147 THR A N 1
ATOM 1225 C CA . THR A 1 147 ? 48.168 -21.029 -50.806 1.00 40.38 147 THR A CA 1
ATOM 1226 C C . THR A 1 147 ? 48.599 -20.199 -52.017 1.00 40.38 147 THR A C 1
ATOM 1228 O O . THR A 1 147 ? 48.219 -20.495 -53.145 1.00 40.38 147 THR A O 1
ATOM 1231 N N . LYS A 1 148 ? 49.366 -19.145 -51.720 1.00 40.06 148 LYS A N 1
ATOM 1232 C CA . LYS A 1 148 ? 49.889 -18.089 -52.602 1.00 40.06 148 LYS A CA 1
ATOM 1233 C C . LYS A 1 148 ? 50.301 -18.545 -54.009 1.00 40.06 148 LYS A C 1
ATOM 1235 O O . LYS A 1 148 ? 51.068 -19.498 -54.132 1.00 40.06 148 LYS A O 1
ATOM 1240 N N . ILE A 1 149 ? 49.939 -17.728 -55.000 1.00 33.84 149 ILE A N 1
ATOM 1241 C CA . ILE A 1 149 ? 50.811 -17.324 -56.116 1.00 33.84 149 ILE A CA 1
ATOM 1242 C C . ILE A 1 149 ? 50.744 -15.801 -56.184 1.00 33.84 149 ILE A C 1
ATOM 1244 O O . ILE A 1 149 ? 49.606 -15.281 -56.120 1.00 33.84 149 ILE A O 1
#

Secondary structure (DSSP, 8-state):
-----TT--HHHHHHS-HHHHHHHTTT--HHHHHHHHHHHHHHHHHHHHHHHHHHHHHHHHHHHHHHHHHHHHHHHHHHHHHHHHHHHHHHHHHHHHHHHHHHHHHHHHHHHHTTSS-GGGTTHHHHHHHHHHHHHHHHHHTT------